Protein AF-A0AAN8G258-F1 (afdb_monomer_lite)

Sequence (132 aa):
MADVKKACVDSLGVAALGKTPKEAQNGKDFYKFFFTKHPELRKHFKGAENFSADDVQKSDRFEKLGTGLLMSVHILANTYDNEMAFWGIWVAFLESKGASLSGDQKGAWDKLGTRFNEEAQAQLAKHGLPHT

Secondary structure (DSSP, 8-state):
---HHHHHHHHHGGG--SSSHHHHHHHHHHHHHHHHH-GGGGGGSTT-TT--HHHHHT-HHHHHHHHHHHHHHHHHHHTGGGHHHHHHHHHHHHHHTT----HHHHHHHHHHHHHHHHHHHHHHHHTT----

Foldseek 3Di:
DPPQLCVLLVVCVVQDQDDDPVNLVSLLVVVQCCCVVPLVVLVVVPPCNPPHSVNSVPDPVSSVVRNVVSVVSNCCSNCVVPLLVVLVVVVVVVVVVVDDADPVRSVVSSVVSVVVLVVVQVVCVVVVHDHD

Structure (mmCIF, N/CA/C/O backbone):
data_AF-A0AAN8G258-F1
#
_entry.id   AF-A0AAN8G258-F1
#
loop_
_atom_site.group_PDB
_atom_site.id
_atom_site.type_symbol
_atom_site.label_atom_id
_atom_site.label_alt_id
_atom_site.label_comp_id
_atom_site.label_asym_id
_atom_site.label_entity_id
_atom_site.label_seq_id
_atom_site.pdbx_PDB_ins_code
_atom_site.Cartn_x
_atom_site.Cartn_y
_atom_site.Cartn_z
_atom_site.occupancy
_atom_site.B_iso_or_equiv
_atom_site.auth_seq_id
_atom_site.auth_comp_id
_atom_site.auth_asym_id
_atom_site.auth_atom_id
_atom_site.pdbx_PDB_model_num
ATOM 1 N N . MET A 1 1 ? 18.153 -6.620 -18.620 1.00 47.09 1 MET A N 1
ATOM 2 C CA . MET A 1 1 ? 17.342 -6.532 -17.387 1.00 47.09 1 MET A CA 1
ATOM 3 C C . MET A 1 1 ? 15.882 -6.519 -17.798 1.00 47.09 1 MET A C 1
ATOM 5 O O . MET A 1 1 ? 15.580 -5.896 -18.809 1.00 47.09 1 MET A O 1
ATOM 9 N N . ALA A 1 2 ? 15.010 -7.250 -17.100 1.00 57.03 2 ALA A N 1
ATOM 10 C CA . ALA A 1 2 ? 13.572 -7.091 -17.303 1.00 57.03 2 ALA A CA 1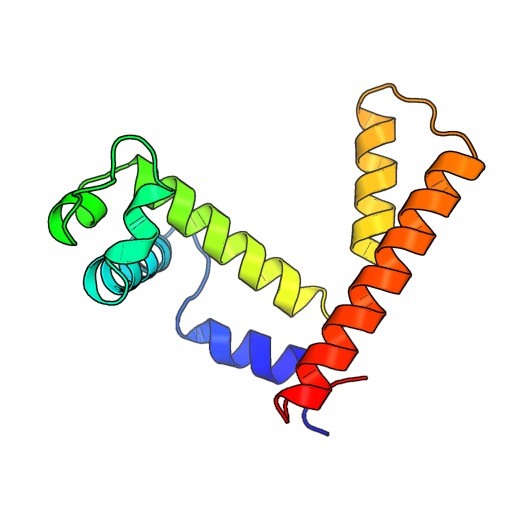
ATOM 11 C C . ALA A 1 2 ? 13.168 -5.678 -16.856 1.00 57.03 2 ALA A C 1
ATOM 13 O O . ALA A 1 2 ? 13.696 -5.189 -15.858 1.00 57.03 2 ALA A O 1
ATOM 14 N N . ASP A 1 3 ? 12.272 -5.034 -17.599 1.00 84.62 3 ASP A N 1
ATOM 15 C CA . ASP A 1 3 ? 11.659 -3.765 -17.204 1.00 84.62 3 ASP A CA 1
ATOM 16 C C . ASP A 1 3 ? 10.890 -3.987 -15.886 1.00 84.62 3 ASP A C 1
ATOM 18 O O . ASP A 1 3 ? 9.869 -4.680 -15.863 1.00 84.62 3 ASP A O 1
ATOM 22 N N . VAL A 1 4 ? 11.445 -3.478 -14.777 1.00 82.56 4 VAL A N 1
ATOM 23 C CA . VAL A 1 4 ? 10.961 -3.720 -13.404 1.00 82.56 4 VAL A CA 1
ATOM 24 C C . VAL A 1 4 ? 9.527 -3.238 -13.248 1.00 82.56 4 VAL A C 1
ATOM 26 O O . VAL A 1 4 ? 8.677 -3.963 -12.732 1.00 82.56 4 VAL A O 1
ATOM 29 N N . LYS A 1 5 ? 9.247 -2.031 -13.749 1.00 84.88 5 LYS A N 1
ATOM 30 C CA . LYS A 1 5 ? 7.913 -1.439 -13.740 1.00 84.88 5 LYS A CA 1
ATOM 31 C C . LYS A 1 5 ? 6.945 -2.327 -14.498 1.00 84.88 5 LYS A C 1
ATOM 33 O O . LYS A 1 5 ? 5.906 -2.686 -13.949 1.00 84.88 5 LYS A O 1
ATOM 38 N N . LYS A 1 6 ? 7.298 -2.730 -15.721 1.00 88.19 6 LYS A N 1
ATOM 39 C CA . LYS A 1 6 ? 6.457 -3.621 -16.523 1.00 88.19 6 LYS A CA 1
ATOM 40 C C . LYS A 1 6 ? 6.178 -4.939 -15.802 1.00 88.19 6 LYS A C 1
ATOM 42 O O . LYS A 1 6 ? 5.022 -5.334 -15.716 1.00 88.19 6 LYS A O 1
ATOM 47 N N . ALA A 1 7 ? 7.198 -5.589 -15.244 1.00 91.31 7 ALA A N 1
ATOM 48 C CA . ALA A 1 7 ? 7.030 -6.849 -14.523 1.00 91.31 7 ALA A CA 1
ATOM 49 C C . ALA A 1 7 ? 6.118 -6.699 -13.290 1.00 91.31 7 ALA A C 1
ATOM 51 O O . ALA A 1 7 ? 5.218 -7.517 -13.086 1.00 91.31 7 ALA A O 1
ATOM 52 N N . CYS A 1 8 ? 6.303 -5.638 -12.498 1.00 90.50 8 CYS A N 1
ATOM 53 C CA . CYS A 1 8 ? 5.467 -5.345 -11.335 1.00 90.50 8 CYS A CA 1
ATOM 54 C C . CYS A 1 8 ? 4.015 -5.048 -11.738 1.00 90.50 8 CYS A C 1
ATOM 56 O O . CYS A 1 8 ? 3.099 -5.675 -11.206 1.00 90.50 8 CYS A O 1
ATOM 58 N N . VAL A 1 9 ? 3.793 -4.149 -12.700 1.00 90.19 9 VAL A N 1
ATOM 59 C CA . VAL A 1 9 ? 2.451 -3.778 -13.181 1.00 90.19 9 VAL A CA 1
ATOM 60 C C . VAL A 1 9 ? 1.730 -4.976 -13.801 1.00 90.19 9 VAL A C 1
ATOM 62 O O . VAL A 1 9 ? 0.574 -5.220 -13.458 1.00 90.19 9 VAL A O 1
ATOM 65 N N . ASP A 1 10 ? 2.410 -5.768 -14.637 1.00 94.12 10 ASP A N 1
ATOM 66 C CA . ASP A 1 10 ? 1.835 -6.977 -15.238 1.00 94.12 10 ASP A CA 1
ATOM 67 C C . ASP A 1 10 ? 1.420 -7.981 -14.140 1.00 94.12 10 ASP A C 1
ATOM 69 O O . ASP A 1 10 ? 0.316 -8.530 -14.176 1.00 94.12 10 ASP A O 1
ATOM 73 N N . SER A 1 11 ? 2.254 -8.171 -13.107 1.00 93.88 11 SER A N 1
ATOM 74 C CA . SER A 1 11 ? 1.937 -9.071 -11.986 1.00 93.88 11 SER A CA 1
ATOM 75 C C . SER A 1 11 ? 0.749 -8.595 -11.143 1.00 93.88 11 SER A C 1
ATOM 77 O O . SER A 1 11 ? -0.040 -9.415 -10.673 1.00 93.88 11 SER A O 1
ATOM 79 N N . LEU A 1 12 ? 0.557 -7.280 -11.003 1.00 94.56 12 LEU A N 1
ATOM 80 C CA . LEU A 1 12 ? -0.578 -6.700 -10.282 1.00 94.56 12 LEU A CA 1
ATOM 81 C C . LEU A 1 12 ? -1.914 -6.887 -11.013 1.00 94.56 12 LEU A C 1
ATOM 83 O O . LEU A 1 12 ? -2.963 -6.670 -10.408 1.00 94.56 12 LEU A O 1
ATOM 87 N N . GLY A 1 13 ? -1.916 -7.362 -12.263 1.00 92.06 13 GLY A N 1
ATOM 88 C CA . GLY A 1 13 ? -3.138 -7.704 -12.994 1.00 92.06 13 GLY A CA 1
ATOM 89 C C . GLY A 1 13 ? -4.010 -8.757 -12.293 1.00 92.06 13 GLY A C 1
ATOM 90 O O . GLY A 1 13 ? -5.231 -8.737 -12.442 1.00 92.06 13 GLY A O 1
ATOM 91 N N . VAL A 1 14 ? -3.421 -9.637 -11.470 1.00 94.44 14 VAL A N 1
ATOM 92 C CA . VAL A 1 14 ? -4.182 -10.622 -10.668 1.00 94.44 14 VAL A CA 1
ATOM 93 C C . VAL A 1 14 ? -4.877 -9.998 -9.455 1.00 94.44 14 VAL A C 1
ATOM 95 O O . VAL A 1 14 ? -5.819 -10.575 -8.920 1.00 94.44 14 VAL A O 1
ATOM 98 N N . ALA A 1 15 ? -4.427 -8.814 -9.038 1.00 94.06 15 ALA A N 1
ATOM 99 C CA . ALA A 1 15 ? -4.944 -8.037 -7.921 1.00 94.06 15 ALA A CA 1
ATOM 100 C C . ALA A 1 15 ? -5.270 -6.615 -8.405 1.00 94.06 15 ALA A C 1
ATOM 102 O O . ALA A 1 15 ? -4.700 -5.621 -7.946 1.00 94.06 15 ALA A O 1
ATOM 103 N N . ALA A 1 16 ? -6.171 -6.529 -9.386 1.00 89.75 16 ALA A N 1
ATOM 104 C CA . ALA A 1 16 ? -6.593 -5.262 -9.966 1.00 89.75 16 ALA A CA 1
ATOM 105 C C . ALA A 1 16 ? -7.213 -4.335 -8.906 1.00 89.75 16 ALA A C 1
ATOM 107 O O . ALA A 1 16 ? -8.010 -4.766 -8.065 1.00 89.75 16 ALA A O 1
ATOM 108 N N . LEU A 1 17 ? -6.847 -3.053 -8.972 1.00 86.19 17 LEU A N 1
ATOM 109 C CA . LEU A 1 17 ? -7.479 -1.991 -8.201 1.00 86.19 17 LEU A CA 1
ATOM 110 C C . LEU A 1 17 ? -8.743 -1.526 -8.928 1.00 86.19 17 LEU A C 1
ATOM 112 O O . LEU A 1 17 ? -8.704 -1.229 -10.119 1.00 86.19 17 LEU A O 1
ATOM 116 N N . GLY A 1 18 ? -9.845 -1.388 -8.200 1.00 82.56 18 GLY A N 1
ATOM 117 C CA . GLY A 1 18 ? -11.072 -0.849 -8.764 1.00 82.56 18 GLY A CA 1
ATOM 118 C C . GLY A 1 18 ? -12.216 -0.817 -7.761 1.00 82.56 18 GLY A C 1
ATOM 119 O O . GLY A 1 18 ? -12.013 -0.990 -6.560 1.00 82.56 18 GLY A O 1
ATOM 120 N N . LYS A 1 19 ? -13.415 -0.510 -8.257 1.00 80.69 19 LYS A N 1
ATOM 121 C CA . LYS A 1 19 ? -14.613 -0.263 -7.435 1.00 80.69 19 LYS A CA 1
ATOM 122 C C . LYS A 1 19 ? -15.659 -1.367 -7.554 1.00 80.69 19 LYS A C 1
ATOM 124 O O . LYS A 1 19 ? -16.699 -1.285 -6.905 1.00 80.69 19 LYS A O 1
ATOM 129 N N . THR A 1 20 ? -15.427 -2.377 -8.391 1.00 88.50 20 THR A N 1
ATOM 130 C CA . THR A 1 20 ? -16.337 -3.521 -8.463 1.00 88.50 20 THR A CA 1
ATOM 131 C C . THR A 1 20 ? -16.200 -4.386 -7.204 1.00 88.50 20 THR A C 1
ATOM 133 O O . THR A 1 20 ? -15.130 -4.407 -6.589 1.00 88.50 20 THR A O 1
ATOM 136 N N . PRO A 1 21 ? -17.234 -5.163 -6.828 1.00 87.44 21 PRO A 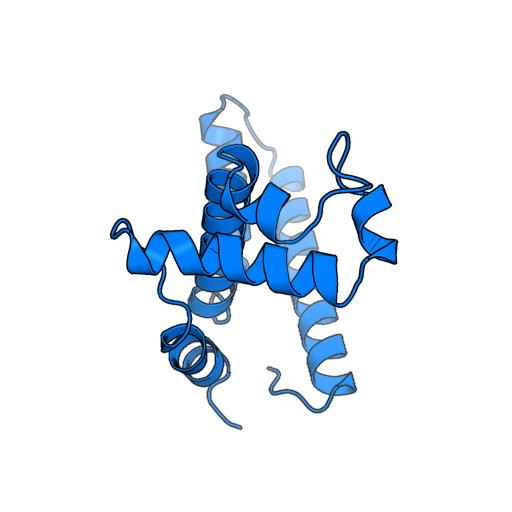N 1
ATOM 137 C CA . PRO A 1 21 ? -17.143 -6.074 -5.685 1.00 87.44 21 PRO A CA 1
ATOM 138 C C . PRO A 1 21 ? -15.955 -7.043 -5.771 1.00 87.44 21 PRO A C 1
ATOM 140 O O . PRO A 1 21 ? -15.322 -7.337 -4.762 1.00 87.44 21 PRO A O 1
ATOM 143 N N . LYS A 1 22 ? -15.615 -7.499 -6.985 1.00 89.44 22 LYS A N 1
ATOM 144 C CA . LYS A 1 22 ? -14.466 -8.378 -7.236 1.00 89.44 22 LYS A CA 1
ATOM 145 C C . LYS A 1 22 ? -13.137 -7.684 -6.925 1.00 89.44 22 LYS A C 1
ATOM 147 O O . LYS A 1 22 ? -12.275 -8.279 -6.295 1.00 89.44 22 LYS A O 1
ATOM 152 N N . GLU A 1 23 ? -12.968 -6.439 -7.357 1.00 87.06 23 GLU A N 1
ATOM 153 C CA . GLU A 1 23 ? -11.724 -5.687 -7.147 1.00 87.06 23 GLU A CA 1
ATOM 154 C C . GLU A 1 23 ? -11.558 -5.260 -5.685 1.00 87.06 23 GLU A C 1
ATOM 156 O O . GLU A 1 23 ? -10.470 -5.387 -5.127 1.00 87.06 23 GLU A O 1
ATOM 161 N N . ALA A 1 24 ? -12.643 -4.837 -5.028 1.00 83.06 24 ALA A N 1
ATOM 162 C CA . ALA A 1 24 ? -12.634 -4.509 -3.601 1.00 83.06 24 ALA A CA 1
ATOM 163 C C . ALA A 1 24 ? -12.270 -5.726 -2.725 1.00 83.06 24 ALA A C 1
ATOM 165 O O . ALA A 1 24 ? -11.631 -5.586 -1.678 1.00 83.06 24 ALA A O 1
ATOM 166 N N . GLN A 1 25 ? -12.627 -6.936 -3.169 1.00 94.38 25 GLN A N 1
ATOM 167 C CA . GLN A 1 25 ? -12.320 -8.175 -2.461 1.00 94.38 25 GLN A CA 1
ATOM 168 C C . GLN A 1 25 ? -10.814 -8.489 -2.425 1.00 94.38 25 GLN A C 1
ATOM 170 O O . GLN A 1 25 ? -10.354 -9.043 -1.427 1.00 94.38 25 GLN A O 1
ATOM 175 N N . ASN A 1 26 ? -10.025 -8.059 -3.421 1.00 95.50 26 ASN A N 1
ATOM 176 C CA . ASN A 1 26 ? -8.572 -8.295 -3.461 1.00 95.50 26 ASN A CA 1
ATOM 177 C C . ASN A 1 26 ? -7.864 -7.780 -2.195 1.00 95.50 26 ASN A C 1
ATOM 179 O O . ASN A 1 26 ? -6.997 -8.451 -1.633 1.00 95.50 26 ASN A O 1
ATOM 183 N N . GLY A 1 27 ? -8.275 -6.608 -1.697 1.00 93.50 27 GLY A N 1
ATOM 184 C CA . GLY A 1 27 ? -7.719 -6.025 -0.474 1.00 93.50 27 GLY A CA 1
ATOM 185 C C . GLY A 1 27 ? -8.059 -6.824 0.785 1.00 93.50 27 GLY A C 1
ATOM 186 O O . GLY A 1 27 ? -7.207 -7.002 1.657 1.00 93.50 27 GLY A O 1
ATOM 187 N N . LYS A 1 28 ? -9.287 -7.349 0.875 1.00 95.81 28 LYS A N 1
ATOM 188 C CA . LYS A 1 28 ? -9.692 -8.230 1.981 1.00 95.81 28 LYS A CA 1
ATOM 189 C C . LYS A 1 28 ? -8.969 -9.567 1.915 1.00 95.81 28 LYS A C 1
ATOM 191 O O . LYS A 1 28 ? -8.520 -10.059 2.947 1.00 95.81 28 LYS A O 1
ATOM 196 N N . ASP A 1 29 ? -8.827 -10.139 0.725 1.00 97.62 29 ASP A N 1
ATOM 197 C CA . ASP A 1 29 ? -8.144 -11.417 0.530 1.00 97.62 29 ASP A CA 1
ATOM 198 C C . ASP A 1 29 ? -6.669 -11.342 0.918 1.00 97.62 29 ASP A C 1
ATOM 200 O O . ASP A 1 29 ? -6.178 -12.265 1.573 1.00 97.62 29 ASP A O 1
ATOM 204 N N . PHE A 1 30 ? -5.998 -10.216 0.649 1.00 97.69 30 PHE A N 1
ATOM 205 C CA . PHE A 1 30 ? -4.662 -9.969 1.187 1.00 97.69 30 PHE A CA 1
ATOM 206 C C . PHE A 1 30 ? -4.642 -10.067 2.719 1.00 97.69 30 PHE A C 1
ATOM 208 O O . PHE A 1 30 ? -3.852 -10.828 3.273 1.00 97.69 30 PHE A O 1
ATOM 215 N N . TYR A 1 31 ? -5.524 -9.349 3.424 1.00 97.94 31 TYR A N 1
ATOM 216 C CA . TYR A 1 31 ? -5.532 -9.374 4.891 1.00 97.94 31 TYR A CA 1
ATOM 217 C C . TYR A 1 31 ? -5.975 -10.721 5.468 1.00 97.94 31 TYR A C 1
ATOM 219 O O . TYR A 1 31 ? -5.443 -11.138 6.494 1.00 97.94 31 TYR A O 1
ATOM 227 N N . LYS A 1 32 ? -6.882 -11.443 4.801 1.00 98.44 32 LYS A N 1
ATOM 228 C CA . LYS A 1 32 ? -7.256 -12.820 5.161 1.00 98.44 32 LYS A CA 1
ATOM 229 C C . LYS A 1 32 ? -6.052 -13.746 5.074 1.00 98.44 32 LYS A C 1
ATOM 231 O O . LYS A 1 32 ? -5.772 -14.472 6.027 1.00 98.44 32 LYS A O 1
ATOM 236 N N . PHE A 1 33 ? -5.321 -13.696 3.960 1.00 98.25 33 PHE A N 1
ATOM 237 C CA . PHE A 1 33 ? -4.081 -14.446 3.786 1.00 98.25 33 PHE A CA 1
ATOM 238 C C . PHE A 1 33 ? -3.057 -14.053 4.855 1.00 98.25 33 PHE A C 1
ATOM 240 O O . PHE A 1 33 ? -2.546 -14.919 5.561 1.00 98.25 33 PHE A O 1
ATOM 247 N N . PHE A 1 34 ? -2.824 -12.754 5.037 1.00 97.88 34 PHE A N 1
ATOM 248 C CA . PHE A 1 34 ? -1.841 -12.220 5.970 1.00 97.88 34 PHE A CA 1
ATOM 249 C C . PHE A 1 34 ? -2.130 -12.626 7.418 1.00 97.88 34 PHE A C 1
ATOM 251 O O . PHE A 1 34 ? -1.250 -13.145 8.092 1.00 97.88 34 PHE A O 1
ATOM 258 N N . PHE A 1 35 ? -3.370 -12.486 7.890 1.00 97.94 35 PHE A N 1
ATOM 259 C CA . PHE A 1 35 ? -3.737 -12.832 9.268 1.00 97.94 35 PHE A CA 1
ATOM 260 C C . PHE A 1 35 ? -3.751 -14.345 9.508 1.00 97.94 35 PHE A C 1
ATOM 262 O O . PHE A 1 35 ? -3.512 -14.785 10.630 1.00 97.94 35 PHE A O 1
ATOM 269 N N . THR A 1 36 ? -3.995 -15.138 8.460 1.00 97.88 36 THR A N 1
ATOM 270 C CA . THR A 1 36 ? -3.952 -16.606 8.531 1.00 97.88 36 THR A CA 1
ATOM 271 C C . THR A 1 36 ? -2.520 -17.135 8.532 1.00 97.88 36 THR A C 1
ATOM 273 O O . THR A 1 36 ? -2.215 -18.083 9.252 1.00 97.88 36 THR A O 1
ATOM 276 N N . LYS A 1 37 ? -1.642 -16.565 7.700 1.00 98.12 37 LYS A N 1
ATOM 277 C CA . LYS A 1 37 ? -0.272 -17.059 7.494 1.00 98.12 37 LYS A CA 1
ATOM 278 C C . LYS A 1 37 ? 0.757 -16.411 8.414 1.00 98.12 37 LYS A C 1
ATOM 280 O O . LYS A 1 37 ? 1.759 -17.051 8.709 1.00 98.12 37 LYS A O 1
ATOM 285 N N . HIS A 1 38 ? 0.483 -15.196 8.883 1.00 96.44 38 HIS A N 1
ATOM 286 C CA . HIS A 1 38 ? 1.357 -14.404 9.751 1.00 96.44 38 HIS A CA 1
ATOM 287 C C . HIS A 1 38 ? 0.603 -13.884 10.992 1.00 96.44 38 HIS A C 1
ATOM 289 O O . HIS A 1 38 ? 0.510 -12.669 11.223 1.00 96.44 38 HIS A O 1
ATOM 295 N N . PRO A 1 39 ? 0.003 -14.780 11.803 1.00 97.25 39 PRO A N 1
ATOM 296 C CA . PRO A 1 39 ? -0.809 -14.390 12.953 1.00 97.25 39 PRO A CA 1
ATOM 297 C C . PRO A 1 39 ? -0.041 -13.573 14.004 1.00 97.25 39 PRO A C 1
ATOM 299 O O . PRO A 1 39 ? -0.663 -12.811 14.745 1.00 97.25 39 PRO A O 1
ATOM 302 N N . GLU A 1 40 ? 1.285 -13.703 14.070 1.00 96.06 40 GLU A N 1
ATOM 303 C CA . GLU A 1 40 ? 2.189 -12.971 14.963 1.00 96.06 40 GLU A CA 1
ATOM 304 C C . GLU A 1 40 ? 2.241 -11.463 14.680 1.00 96.06 40 GLU A C 1
ATOM 306 O O . GLU A 1 40 ? 2.541 -10.669 15.578 1.00 96.06 40 GLU A O 1
ATOM 311 N N . LEU A 1 41 ? 1.923 -11.050 13.450 1.00 94.81 41 LEU A N 1
ATOM 312 C CA . LEU A 1 41 ? 1.942 -9.647 13.034 1.00 94.81 41 LEU A CA 1
ATOM 313 C C . LEU A 1 41 ? 0.629 -8.919 13.350 1.00 94.81 41 LEU A C 1
ATOM 315 O O . LEU A 1 41 ? 0.593 -7.685 13.347 1.00 94.81 41 LEU A O 1
ATOM 319 N N . ARG A 1 42 ? -0.430 -9.648 13.738 1.00 96.94 42 ARG A N 1
ATOM 320 C CA . ARG A 1 42 ? -1.725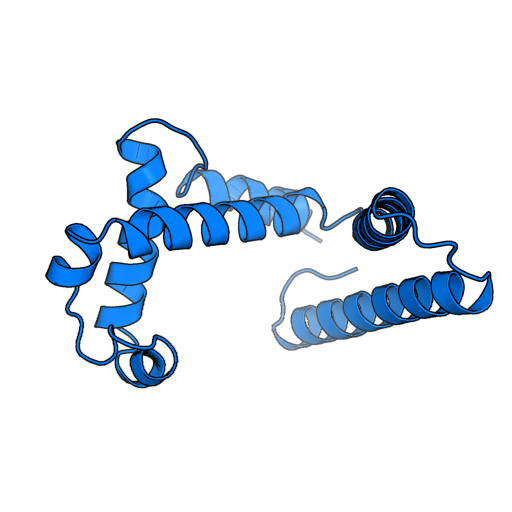 -9.065 14.135 1.00 96.94 42 ARG A CA 1
ATOM 321 C C . ARG A 1 42 ? -1.615 -8.113 15.330 1.00 96.94 42 ARG A C 1
ATOM 323 O O . ARG A 1 42 ? -2.415 -7.191 15.438 1.00 96.94 42 ARG A O 1
ATOM 330 N N . LYS A 1 43 ? -0.574 -8.237 16.166 1.00 95.62 43 LYS A N 1
ATOM 331 C CA . LYS A 1 43 ? -0.283 -7.333 17.303 1.00 95.62 43 LYS A CA 1
ATOM 332 C C . LYS A 1 43 ? -0.153 -5.846 16.926 1.00 95.62 43 LYS A C 1
ATOM 334 O O . LYS A 1 43 ? -0.303 -4.973 17.785 1.00 95.62 43 LYS A O 1
ATOM 339 N N . HIS A 1 44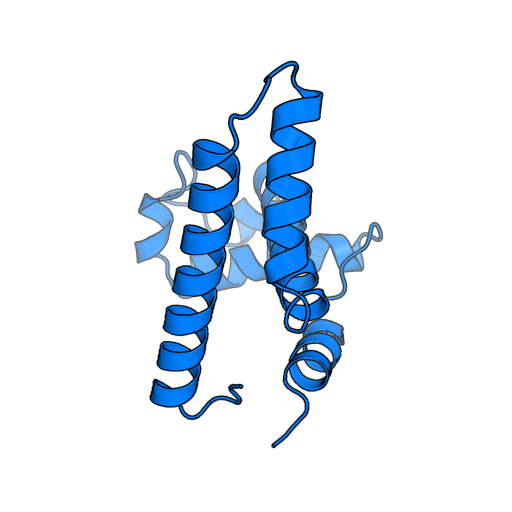 ? 0.136 -5.555 15.656 1.00 94.56 44 HIS A N 1
ATOM 340 C CA . HIS A 1 44 ? 0.232 -4.193 15.124 1.00 94.56 44 HIS A CA 1
ATOM 341 C C . HIS A 1 44 ? -1.131 -3.614 14.703 1.00 94.56 44 HIS A C 1
ATOM 343 O O . HIS A 1 44 ? -1.250 -2.410 14.486 1.00 94.56 44 HIS A O 1
ATOM 349 N N . PHE A 1 45 ? -2.180 -4.438 14.645 1.00 95.94 45 PHE A N 1
ATOM 350 C CA . PHE A 1 45 ? -3.524 -4.050 14.228 1.00 95.94 45 PHE A CA 1
ATOM 351 C C . PHE A 1 45 ? -4.429 -3.910 15.448 1.00 95.94 45 PHE A C 1
ATOM 353 O O . PHE A 1 45 ? -5.158 -4.829 15.805 1.00 95.94 45 PHE A O 1
ATOM 360 N N . LYS A 1 46 ? -4.397 -2.730 16.077 1.00 96.00 46 LYS A N 1
ATOM 361 C CA . LYS A 1 46 ? -5.161 -2.458 17.304 1.00 96.00 46 LYS A CA 1
ATOM 362 C C . LYS A 1 46 ? -6.647 -2.768 17.157 1.00 96.00 46 LYS A C 1
ATOM 364 O O . LYS A 1 46 ? -7.268 -2.288 16.208 1.00 96.00 46 LYS A O 1
ATOM 369 N N . GLY A 1 47 ? -7.190 -3.564 18.074 1.00 96.56 47 GLY A N 1
ATOM 370 C CA . GLY A 1 47 ? -8.573 -4.048 18.065 1.00 96.56 47 GLY A CA 1
ATOM 371 C C . GLY A 1 47 ? -8.842 -5.205 17.095 1.00 96.56 47 GLY A C 1
ATOM 372 O O . GLY A 1 47 ? -9.991 -5.604 16.945 1.00 96.56 47 GLY A O 1
ATOM 373 N N . ALA A 1 48 ? -7.816 -5.718 16.415 1.00 97.44 48 ALA A N 1
ATOM 374 C CA . ALA A 1 48 ? -7.904 -6.842 15.485 1.00 97.44 48 ALA A CA 1
ATOM 375 C C . ALA A 1 48 ? -6.822 -7.908 15.747 1.00 97.44 48 ALA A C 1
ATOM 377 O O . ALA A 1 48 ? -6.568 -8.764 14.902 1.00 97.44 48 ALA A O 1
ATOM 378 N N . GLU A 1 49 ? -6.193 -7.885 16.925 1.00 97.81 49 GLU A N 1
ATOM 379 C CA . GLU A 1 49 ? -5.071 -8.757 17.287 1.00 97.81 49 GLU A CA 1
ATOM 380 C C . GLU A 1 49 ? -5.424 -10.252 17.214 1.00 97.81 49 GLU A C 1
ATOM 382 O O . GLU A 1 49 ? -4.564 -11.079 16.917 1.00 97.81 49 GLU A O 1
ATOM 387 N N . ASN A 1 50 ? -6.697 -10.587 17.433 1.00 97.56 50 ASN A N 1
ATOM 388 C CA . ASN A 1 50 ? -7.208 -11.959 17.434 1.00 97.56 50 ASN A CA 1
ATOM 389 C C . ASN A 1 50 ? -8.118 -12.274 16.238 1.00 97.56 50 ASN A C 1
ATOM 391 O O . ASN A 1 50 ? -8.741 -13.332 16.226 1.00 97.56 50 ASN A O 1
ATOM 395 N N . PHE A 1 51 ? -8.207 -11.389 15.239 1.00 98.06 51 PHE A N 1
ATOM 396 C CA . PHE A 1 51 ? -9.094 -11.600 14.091 1.00 98.06 51 PHE A CA 1
ATOM 397 C C . PHE A 1 51 ? -8.709 -12.854 13.302 1.00 98.06 51 PHE A C 1
ATOM 399 O O . PHE A 1 51 ? -7.531 -13.092 13.008 1.00 98.06 51 PHE A O 1
ATOM 406 N N . SER A 1 52 ? -9.729 -13.623 12.937 1.00 97.50 52 SER A N 1
ATOM 407 C CA . SER A 1 52 ? -9.690 -14.682 11.934 1.00 97.50 52 SER A CA 1
ATOM 408 C C . SER A 1 52 ? -9.889 -14.118 10.520 1.00 97.50 52 SER A C 1
ATOM 410 O O . SER A 1 52 ? -10.196 -12.939 10.332 1.00 97.50 52 SER A O 1
ATOM 412 N N . ALA A 1 53 ? -9.754 -14.969 9.499 1.00 97.81 53 ALA A N 1
ATOM 413 C CA . ALA A 1 53 ? -10.083 -14.592 8.124 1.00 97.81 53 ALA A CA 1
ATOM 414 C C . ALA A 1 53 ? -11.567 -14.194 7.959 1.00 97.81 53 ALA A C 1
ATOM 416 O O . ALA A 1 53 ? -11.875 -13.275 7.199 1.00 97.81 53 ALA A O 1
ATOM 417 N N . ASP A 1 54 ? -12.478 -14.833 8.695 1.00 98.19 54 ASP A N 1
ATOM 418 C CA . ASP A 1 54 ? -13.909 -14.512 8.640 1.00 98.19 54 ASP A CA 1
ATOM 419 C C . ASP A 1 54 ? -14.213 -13.150 9.272 1.00 98.19 54 ASP A C 1
ATOM 421 O O . ASP A 1 54 ? -15.051 -12.403 8.757 1.00 98.19 54 ASP A O 1
ATOM 425 N N . ASP A 1 55 ? -13.494 -12.790 10.340 1.00 98.19 55 ASP A N 1
ATOM 426 C CA . ASP A 1 55 ? -13.597 -11.462 10.956 1.00 98.19 55 ASP A CA 1
ATOM 427 C C . ASP A 1 55 ? -13.115 -10.376 9.987 1.00 98.19 55 ASP A C 1
ATOM 429 O O . ASP A 1 55 ? -13.756 -9.335 9.839 1.00 98.19 55 ASP A O 1
ATOM 433 N N . VAL A 1 56 ? -12.021 -10.637 9.259 1.00 97.75 56 VAL A N 1
ATOM 434 C CA . VAL A 1 56 ? -11.523 -9.740 8.204 1.00 97.75 56 VAL A CA 1
ATOM 435 C C . VAL A 1 56 ? -12.547 -9.598 7.072 1.00 97.75 56 VAL A C 1
ATOM 437 O O . VAL A 1 56 ? -12.817 -8.479 6.633 1.00 97.75 56 VAL A O 1
ATOM 440 N N . GLN A 1 57 ? -13.161 -10.698 6.618 1.00 97.44 57 GLN A N 1
ATOM 441 C CA . GLN A 1 57 ? -14.138 -10.689 5.520 1.00 97.44 57 GLN A CA 1
ATOM 442 C C . GLN A 1 57 ? -15.337 -9.771 5.808 1.00 97.44 57 GLN A C 1
ATOM 444 O O . GLN A 1 57 ? -15.804 -9.052 4.918 1.00 97.44 57 GLN A O 1
ATOM 449 N N . LYS A 1 58 ? -15.821 -9.788 7.053 1.00 97.12 58 LYS A N 1
ATOM 450 C CA . LYS A 1 58 ? -16.995 -9.027 7.507 1.00 97.12 58 LYS A CA 1
ATOM 451 C C . LYS A 1 58 ? -16.661 -7.599 7.953 1.00 97.12 58 LYS A C 1
ATOM 453 O O . LYS A 1 58 ? -17.552 -6.877 8.381 1.00 97.12 58 LYS A O 1
ATOM 458 N N . SER A 1 59 ? -15.394 -7.188 7.882 1.00 96.25 59 SER A N 1
ATOM 459 C CA . SER A 1 59 ? -14.946 -5.910 8.426 1.00 96.25 59 SER A CA 1
ATOM 460 C C . SER A 1 59 ? -14.840 -4.810 7.368 1.00 96.25 59 SER A C 1
ATOM 462 O O . SER A 1 59 ? -13.959 -4.837 6.503 1.00 96.25 59 SER A O 1
ATOM 464 N N . ASP A 1 60 ? -15.646 -3.759 7.527 1.00 95.00 60 ASP A N 1
ATOM 465 C CA . ASP A 1 60 ? -15.547 -2.523 6.733 1.00 95.00 60 ASP A CA 1
ATOM 466 C C . ASP A 1 60 ? -14.179 -1.841 6.884 1.00 95.00 60 ASP A C 1
ATOM 468 O O . ASP A 1 60 ? -13.680 -1.186 5.965 1.00 95.00 60 ASP A O 1
ATOM 472 N N . ARG A 1 61 ? -13.532 -2.004 8.048 1.00 95.81 61 ARG A N 1
ATOM 473 C CA . ARG A 1 61 ? -12.176 -1.496 8.285 1.00 95.81 61 ARG A CA 1
ATOM 474 C C . ARG A 1 61 ? -11.189 -2.134 7.311 1.00 95.81 61 ARG A C 1
ATOM 476 O O . ARG A 1 61 ? -10.386 -1.415 6.723 1.00 95.81 61 ARG A O 1
ATOM 483 N N . PHE A 1 62 ? -11.232 -3.456 7.151 1.00 95.81 62 PHE A N 1
ATOM 484 C CA . PHE A 1 62 ? -10.299 -4.174 6.281 1.00 95.81 62 PHE A CA 1
ATOM 485 C C . PHE A 1 62 ? -10.646 -4.053 4.797 1.00 95.81 62 PHE A C 1
ATOM 487 O O . PHE A 1 62 ? -9.749 -4.161 3.967 1.00 95.81 62 PHE A O 1
ATOM 494 N N . GLU A 1 63 ? -11.890 -3.713 4.454 1.00 92.38 63 GLU A N 1
ATOM 495 C CA . GLU A 1 63 ? -12.230 -3.253 3.102 1.00 92.38 63 GLU A CA 1
ATOM 496 C C . GLU A 1 63 ? -11.478 -1.968 2.735 1.00 92.38 63 GLU A C 1
ATOM 498 O O . GLU A 1 63 ? -10.788 -1.897 1.714 1.00 92.38 63 GLU A O 1
ATOM 503 N N . LYS A 1 64 ? -11.557 -0.961 3.614 1.00 93.19 64 LYS A N 1
ATOM 504 C CA . LYS A 1 64 ? -10.909 0.341 3.412 1.00 93.19 64 LYS A CA 1
ATOM 505 C C . LYS A 1 64 ? -9.387 0.230 3.469 1.00 93.19 64 LYS A C 1
ATOM 507 O O . LYS A 1 64 ? -8.708 0.751 2.587 1.00 93.19 64 LYS A O 1
ATOM 512 N N . LEU A 1 65 ? -8.849 -0.470 4.473 1.00 93.94 65 LEU A N 1
ATOM 513 C CA . LEU A 1 65 ? -7.406 -0.698 4.602 1.00 93.94 65 LEU A CA 1
ATOM 514 C C . LEU A 1 65 ? -6.855 -1.512 3.429 1.00 93.94 65 LEU A C 1
ATOM 516 O O . LEU A 1 65 ? -5.813 -1.156 2.891 1.00 93.94 65 LEU A O 1
ATOM 520 N N . GLY A 1 66 ? -7.556 -2.570 3.010 1.00 93.94 66 GLY A N 1
ATOM 521 C CA . GLY A 1 66 ? -7.157 -3.407 1.879 1.00 93.94 66 GLY A CA 1
ATOM 522 C C . GLY A 1 66 ? -7.099 -2.623 0.573 1.00 93.94 66 GLY A C 1
ATOM 523 O O . GLY A 1 66 ? -6.107 -2.701 -0.146 1.00 93.94 66 GLY A O 1
ATOM 524 N N . THR A 1 67 ? -8.124 -1.810 0.305 1.00 91.31 67 THR A N 1
ATOM 525 C CA . THR A 1 67 ? -8.155 -0.926 -0.871 1.00 91.31 67 THR A CA 1
ATOM 526 C C . THR A 1 67 ? -7.018 0.096 -0.833 1.00 91.31 67 THR A C 1
ATOM 528 O O . THR A 1 67 ? -6.338 0.297 -1.838 1.00 91.31 67 THR A O 1
ATOM 531 N N . GLY A 1 68 ? -6.775 0.714 0.329 1.00 91.25 68 GLY A N 1
ATOM 532 C CA . GLY A 1 68 ? -5.680 1.668 0.515 1.00 91.25 68 GLY A CA 1
ATOM 533 C C . GLY A 1 68 ? -4.306 1.042 0.278 1.00 91.25 68 GLY A C 1
ATOM 534 O O . GLY A 1 68 ? -3.495 1.614 -0.443 1.00 91.25 68 GLY A O 1
ATOM 535 N N . LEU A 1 69 ? -4.074 -0.160 0.814 1.00 93.94 69 LEU A N 1
ATOM 536 C CA . LEU A 1 69 ? -2.832 -0.899 0.601 1.00 93.94 69 LEU A CA 1
ATOM 537 C C . LEU A 1 69 ? -2.624 -1.245 -0.877 1.00 93.94 69 LEU A C 1
ATOM 539 O O . LEU A 1 69 ? -1.550 -0.970 -1.409 1.00 93.94 69 LEU A O 1
ATOM 543 N N . LEU A 1 70 ? -3.636 -1.813 -1.549 1.00 93.38 70 LEU A N 1
ATOM 544 C CA . LEU A 1 70 ? -3.538 -2.122 -2.980 1.00 93.38 70 LEU A CA 1
ATOM 545 C C . LEU A 1 70 ? -3.209 -0.864 -3.783 1.00 93.38 70 LEU A C 1
ATOM 547 O O . LEU A 1 70 ? -2.305 -0.888 -4.611 1.00 93.38 70 LEU A O 1
ATOM 551 N N . MET A 1 71 ? -3.905 0.242 -3.513 1.00 88.94 71 MET A N 1
ATOM 552 C CA . MET A 1 71 ? -3.643 1.516 -4.175 1.00 88.94 71 MET A CA 1
ATOM 553 C C . MET A 1 71 ? -2.193 1.968 -3.976 1.00 88.94 71 MET A C 1
ATOM 555 O O . MET A 1 71 ? -1.548 2.341 -4.951 1.00 88.94 71 MET A O 1
ATOM 559 N N . SER A 1 72 ? -1.652 1.890 -2.756 1.00 88.94 72 SER A N 1
ATOM 560 C CA . SER A 1 72 ? -0.247 2.220 -2.493 1.00 88.94 72 SER A CA 1
ATOM 561 C C . SER A 1 72 ? 0.721 1.344 -3.291 1.00 88.94 72 SER A C 1
ATOM 563 O O . SER A 1 72 ? 1.657 1.872 -3.881 1.00 88.94 72 SER A O 1
ATOM 565 N N . VAL A 1 73 ? 0.487 0.031 -3.367 1.00 91.62 73 VAL A N 1
ATOM 566 C CA . VAL A 1 73 ? 1.341 -0.890 -4.141 1.00 91.62 73 VAL A CA 1
ATOM 567 C C . VAL A 1 73 ? 1.258 -0.599 -5.644 1.00 91.62 73 VAL A C 1
ATOM 569 O O . VAL A 1 73 ? 2.285 -0.571 -6.319 1.00 91.62 73 VAL A O 1
ATOM 572 N N . HIS A 1 74 ? 0.058 -0.322 -6.165 1.00 89.38 74 HIS A N 1
ATOM 573 C CA . HIS A 1 74 ? -0.137 0.088 -7.559 1.00 89.38 74 HIS A CA 1
ATOM 574 C C . HIS A 1 74 ? 0.570 1.411 -7.864 1.00 89.38 74 HIS A C 1
ATOM 576 O O . HIS A 1 74 ? 1.209 1.514 -8.907 1.00 89.38 74 HIS A O 1
ATOM 582 N N . ILE A 1 75 ? 0.509 2.401 -6.967 1.00 84.81 75 ILE A N 1
ATOM 583 C CA . ILE A 1 75 ? 1.243 3.666 -7.120 1.00 84.81 75 ILE A CA 1
ATOM 584 C C . ILE A 1 75 ? 2.745 3.389 -7.179 1.00 84.81 75 ILE A C 1
ATOM 586 O O . ILE A 1 75 ? 3.362 3.762 -8.168 1.00 84.81 75 ILE A O 1
ATOM 590 N N . LEU A 1 76 ? 3.304 2.666 -6.200 1.00 83.88 76 LEU A N 1
ATOM 591 C CA . LEU A 1 76 ? 4.736 2.342 -6.161 1.00 83.88 76 LEU A CA 1
ATOM 592 C C . LEU A 1 76 ? 5.211 1.647 -7.443 1.00 83.88 76 LEU A C 1
ATOM 594 O O . LEU A 1 76 ? 6.239 2.020 -7.999 1.00 83.88 76 LEU A O 1
ATOM 598 N N . ALA A 1 77 ? 4.446 0.674 -7.950 1.00 87.25 77 ALA A N 1
ATOM 599 C CA . ALA A 1 77 ? 4.777 -0.006 -9.200 1.00 87.25 77 ALA A CA 1
ATOM 600 C C . ALA A 1 77 ? 4.729 0.943 -10.410 1.00 87.25 77 ALA A C 1
ATOM 602 O O . ALA A 1 77 ? 5.625 0.921 -11.250 1.00 87.25 77 ALA A O 1
ATOM 603 N N . ASN A 1 78 ? 3.703 1.795 -10.499 1.00 82.56 78 ASN A N 1
ATOM 604 C CA . ASN A 1 78 ? 3.527 2.714 -11.626 1.00 82.56 78 ASN A CA 1
ATOM 605 C C . ASN A 1 78 ? 4.495 3.905 -11.599 1.00 82.56 78 ASN A C 1
ATOM 607 O O . ASN A 1 78 ? 4.772 4.471 -12.658 1.00 82.56 78 ASN A O 1
ATOM 611 N N . THR A 1 79 ? 5.011 4.271 -10.424 1.00 76.69 79 THR A N 1
ATOM 612 C CA . THR A 1 79 ? 5.971 5.367 -10.235 1.00 76.69 79 THR A CA 1
ATOM 613 C C . THR A 1 79 ? 7.408 4.887 -10.048 1.00 76.69 79 THR A C 1
ATOM 615 O O . THR A 1 79 ? 8.254 5.706 -9.710 1.00 76.69 79 THR A O 1
ATOM 618 N N . TYR A 1 80 ? 7.702 3.597 -10.250 1.00 76.12 80 TYR A N 1
ATOM 619 C CA . TYR A 1 80 ? 9.044 3.032 -10.051 1.00 76.12 80 TYR A CA 1
ATOM 620 C C . TYR A 1 80 ? 10.131 3.800 -10.821 1.00 76.12 80 TYR A C 1
ATOM 622 O O . TYR A 1 80 ? 11.176 4.135 -10.278 1.00 76.12 80 TYR A O 1
ATOM 630 N N . ASP A 1 81 ? 9.857 4.141 -12.078 1.00 74.62 81 ASP A N 1
ATOM 631 C CA . ASP A 1 81 ? 10.748 4.901 -12.961 1.00 74.62 81 ASP A CA 1
ATOM 632 C C . ASP A 1 81 ? 10.703 6.422 -12.717 1.00 74.62 81 ASP A C 1
ATOM 634 O O . ASP A 1 81 ? 11.345 7.188 -13.434 1.00 74.62 81 ASP A O 1
ATOM 638 N N . ASN A 1 82 ? 9.933 6.876 -11.725 1.00 71.50 82 ASN A N 1
ATOM 639 C CA . ASN A 1 82 ? 9.700 8.288 -11.443 1.00 71.50 82 ASN A CA 1
ATOM 640 C C . ASN A 1 82 ? 9.539 8.571 -9.939 1.00 71.50 82 ASN A C 1
ATOM 642 O O . ASN A 1 82 ? 8.662 9.325 -9.513 1.00 71.50 82 ASN A O 1
ATOM 646 N N . GLU A 1 83 ? 10.384 7.957 -9.112 1.00 61.88 83 GLU A N 1
ATOM 647 C CA . GLU A 1 83 ? 10.301 8.101 -7.656 1.00 61.88 83 GLU A CA 1
ATOM 648 C C . GLU A 1 83 ? 10.585 9.546 -7.198 1.00 61.88 83 GLU A C 1
ATOM 650 O O . GLU A 1 83 ? 9.977 10.037 -6.246 1.00 61.88 83 GLU A O 1
ATOM 655 N N . MET A 1 84 ? 11.411 10.293 -7.948 1.00 63.97 84 MET A N 1
ATOM 656 C CA . MET A 1 84 ? 11.630 11.728 -7.710 1.00 63.97 84 MET A CA 1
ATOM 657 C C . MET A 1 84 ? 10.359 12.574 -7.896 1.00 63.97 84 MET A C 1
ATOM 659 O O . MET A 1 84 ? 10.205 13.588 -7.212 1.00 63.97 84 MET A O 1
ATOM 663 N N . ALA A 1 85 ? 9.405 12.160 -8.742 1.00 70.38 85 ALA A N 1
ATOM 664 C CA . ALA A 1 85 ? 8.141 12.886 -8.866 1.00 70.38 85 ALA A CA 1
ATOM 665 C C . ALA A 1 85 ? 7.281 12.791 -7.604 1.00 70.38 85 ALA A C 1
ATOM 667 O O . ALA A 1 85 ? 6.564 13.746 -7.307 1.00 70.38 85 ALA A O 1
ATOM 668 N N . PHE A 1 86 ? 7.357 11.698 -6.833 1.00 77.06 86 PHE A N 1
ATOM 669 C CA . PHE A 1 86 ? 6.587 11.590 -5.591 1.00 77.06 86 PHE A CA 1
ATOM 670 C C . PHE A 1 86 ? 7.003 12.666 -4.584 1.00 77.06 86 PHE A C 1
ATOM 672 O O . PHE A 1 86 ? 6.146 13.343 -4.018 1.00 77.06 86 PHE A O 1
ATOM 679 N N . TRP A 1 87 ? 8.307 12.879 -4.404 1.00 82.50 87 TRP A N 1
ATOM 680 C CA . TRP A 1 87 ? 8.822 13.877 -3.464 1.00 82.50 87 TRP A CA 1
ATOM 681 C C . TRP A 1 87 ? 8.490 15.306 -3.901 1.00 82.50 87 TRP A C 1
ATOM 683 O O . TRP A 1 87 ? 8.070 16.111 -3.070 1.00 82.50 87 TRP A O 1
ATOM 693 N N . GLY A 1 88 ? 8.541 15.591 -5.207 1.00 84.19 88 GLY A N 1
ATOM 694 C CA . GLY A 1 88 ? 8.054 16.857 -5.760 1.00 84.19 88 GLY A CA 1
ATOM 695 C C . GLY A 1 88 ? 6.557 17.087 -5.505 1.00 84.19 88 GLY A C 1
ATOM 696 O O . GLY A 1 88 ? 6.160 18.167 -5.062 1.00 84.19 88 GLY A O 1
ATOM 697 N N . ILE A 1 89 ? 5.720 16.061 -5.707 1.00 84.69 89 ILE A N 1
ATOM 698 C CA . ILE A 1 89 ? 4.280 16.105 -5.396 1.00 84.69 89 ILE A CA 1
ATOM 699 C C . ILE A 1 89 ? 4.053 16.308 -3.893 1.00 84.69 89 ILE A C 1
ATOM 701 O O . ILE A 1 89 ? 3.175 17.076 -3.501 1.00 84.69 89 ILE A O 1
ATOM 705 N N . TRP A 1 90 ? 4.843 15.652 -3.044 1.00 88.38 90 TRP A N 1
ATOM 706 C CA . TRP A 1 90 ? 4.742 15.768 -1.593 1.00 88.38 90 TRP A CA 1
ATOM 707 C C . TRP A 1 90 ? 5.076 17.180 -1.104 1.00 88.38 90 TRP A C 1
ATOM 709 O O . TRP A 1 90 ? 4.313 17.760 -0.333 1.00 88.38 90 TRP A O 1
ATOM 719 N N . VAL A 1 91 ? 6.163 17.773 -1.605 1.00 91.12 91 VAL A N 1
ATOM 720 C CA . VAL A 1 91 ? 6.528 19.173 -1.337 1.00 91.12 91 VAL A CA 1
ATOM 721 C C . VAL A 1 91 ? 5.402 20.116 -1.772 1.00 91.12 91 VAL A C 1
ATOM 723 O O . VAL A 1 91 ? 4.962 20.941 -0.971 1.00 91.12 91 VAL A O 1
ATOM 726 N N . ALA A 1 92 ? 4.867 19.949 -2.986 1.00 89.56 92 ALA A N 1
ATOM 727 C CA . ALA A 1 92 ? 3.751 20.759 -3.479 1.00 89.56 92 ALA A CA 1
ATOM 728 C C . ALA A 1 92 ? 2.476 20.588 -2.628 1.00 89.56 92 ALA A C 1
ATOM 730 O O . ALA A 1 92 ? 1.759 21.554 -2.361 1.00 89.56 92 ALA A O 1
ATOM 731 N N . PHE A 1 93 ? 2.197 19.372 -2.149 1.00 91.38 93 PHE A N 1
ATOM 732 C CA . PHE A 1 93 ? 1.095 19.114 -1.226 1.00 91.38 93 PHE A CA 1
ATOM 733 C C . PHE A 1 93 ? 1.279 19.860 0.100 1.00 91.38 93 PHE A C 1
ATOM 735 O O . PHE A 1 93 ? 0.329 20.488 0.565 1.00 91.38 93 PHE A O 1
ATOM 742 N N . LEU A 1 94 ? 2.478 19.852 0.691 1.00 93.06 94 LEU A N 1
ATOM 743 C CA . LEU A 1 94 ? 2.758 20.608 1.916 1.00 93.06 94 LEU A CA 1
ATOM 744 C C . LEU A 1 94 ? 2.518 22.110 1.711 1.00 93.06 94 LEU A C 1
ATOM 746 O O . LEU A 1 94 ? 1.901 22.751 2.562 1.00 93.06 94 LEU A O 1
ATOM 750 N N . GLU A 1 95 ? 2.916 22.654 0.561 1.00 92.62 95 GLU A N 1
ATOM 751 C CA . GLU A 1 95 ? 2.650 24.056 0.222 1.00 92.62 95 GLU A CA 1
ATOM 752 C C . GLU A 1 95 ? 1.152 24.339 0.039 1.00 92.62 95 GLU A C 1
ATOM 754 O O . GLU A 1 95 ? 0.644 25.346 0.534 1.00 92.62 95 GLU A O 1
ATOM 759 N N . SER A 1 96 ? 0.394 23.404 -0.551 1.00 94.06 96 SER A N 1
ATOM 760 C CA . SER A 1 96 ? -1.070 23.519 -0.683 1.00 94.06 96 SER A CA 1
ATOM 761 C C . SER A 1 96 ? -1.805 23.608 0.663 1.00 94.06 96 SER A C 1
ATOM 763 O O . SER A 1 96 ? -2.933 24.094 0.732 1.00 94.06 96 SER A O 1
ATOM 765 N N . LYS A 1 97 ? -1.168 23.165 1.756 1.00 93.00 97 LYS A N 1
ATOM 766 C CA . LYS A 1 97 ? -1.695 23.258 3.126 1.00 93.00 97 LYS A CA 1
ATOM 767 C C . LYS A 1 97 ? -1.440 24.623 3.777 1.00 93.00 97 LYS A C 1
ATOM 769 O O . LYS A 1 97 ? -1.787 24.792 4.944 1.00 93.00 97 LYS A O 1
ATOM 774 N N . GLY A 1 98 ? -0.862 25.578 3.044 1.00 88.25 98 GLY A N 1
ATOM 775 C CA . GLY A 1 98 ? -0.539 26.921 3.527 1.00 88.25 98 GLY A CA 1
ATOM 776 C C . GLY A 1 98 ? 0.867 27.053 4.116 1.00 88.25 98 GLY A C 1
ATOM 777 O O . GLY A 1 98 ? 1.170 28.079 4.719 1.00 88.25 98 GLY A O 1
ATOM 778 N N . ALA A 1 99 ? 1.722 26.035 3.971 1.00 87.56 99 ALA A N 1
ATOM 779 C CA . ALA A 1 99 ? 3.126 26.137 4.356 1.00 87.56 99 ALA A CA 1
ATOM 780 C C . ALA A 1 99 ? 3.935 26.853 3.262 1.00 87.56 99 ALA A C 1
ATOM 782 O O . ALA A 1 99 ? 3.788 26.550 2.083 1.00 87.56 99 ALA A O 1
ATOM 783 N N . SER A 1 100 ? 4.847 27.744 3.650 1.00 91.56 100 SER A N 1
ATOM 784 C CA . SER A 1 100 ? 5.892 28.249 2.751 1.00 91.56 100 SER A CA 1
ATOM 785 C C . SER A 1 100 ? 7.179 27.488 3.039 1.00 91.56 100 SER A C 1
ATOM 787 O O . SER A 1 100 ? 7.871 27.797 4.009 1.00 91.56 100 SER A O 1
ATOM 789 N N . LEU A 1 101 ? 7.479 26.467 2.234 1.00 91.38 101 LEU A N 1
ATOM 790 C CA . LEU A 1 101 ? 8.688 25.669 2.427 1.00 91.38 101 LEU A CA 1
ATOM 791 C C . LEU A 1 101 ? 9.927 26.441 1.960 1.00 91.38 101 LEU A C 1
ATOM 793 O O . LEU A 1 101 ? 9.977 26.928 0.829 1.00 91.38 101 LEU A O 1
ATOM 797 N N . SER A 1 102 ? 10.944 26.530 2.818 1.00 94.75 102 SER A N 1
ATOM 798 C CA . SER A 1 102 ? 12.228 27.138 2.462 1.00 94.75 102 SER A CA 1
ATOM 799 C C . SER A 1 102 ? 12.985 26.290 1.434 1.00 94.75 102 SER A C 1
ATOM 801 O O . SER A 1 102 ? 12.733 25.092 1.286 1.00 94.75 102 SER A O 1
ATOM 803 N N . GLY A 1 103 ? 13.962 26.896 0.750 1.00 92.38 103 GLY A N 1
ATOM 804 C CA . GLY A 1 103 ? 14.853 26.164 -0.159 1.00 92.38 103 GLY A CA 1
ATOM 805 C C . GLY A 1 103 ? 15.541 24.976 0.524 1.00 92.38 103 GLY A C 1
ATOM 806 O O . GLY A 1 103 ? 15.583 23.887 -0.042 1.00 92.38 103 GLY A O 1
ATOM 807 N N . ASP A 1 104 ? 15.969 25.149 1.778 1.00 93.69 104 ASP A N 1
ATOM 808 C CA . ASP A 1 104 ? 16.587 24.082 2.572 1.00 93.69 104 ASP A CA 1
ATOM 809 C C . ASP A 1 104 ? 15.615 22.934 2.875 1.00 93.69 104 ASP A C 1
ATOM 811 O O . ASP A 1 104 ? 15.997 21.767 2.811 1.00 93.69 104 ASP A O 1
ATOM 815 N N . GLN A 1 105 ? 14.346 23.240 3.173 1.00 91.31 105 GLN A N 1
ATOM 816 C CA . GLN A 1 105 ? 13.324 22.220 3.429 1.00 91.31 105 GLN A CA 1
ATOM 817 C C . GLN A 1 105 ? 13.005 21.412 2.170 1.00 91.31 105 GLN A C 1
ATOM 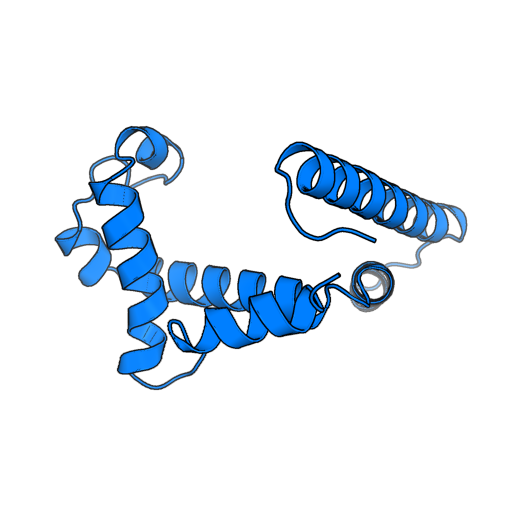819 O O . GLN A 1 105 ? 12.871 20.192 2.249 1.00 91.31 105 GLN A O 1
ATOM 824 N N . LYS A 1 106 ? 12.920 22.070 1.009 1.00 91.38 106 LYS A N 1
ATOM 825 C CA . LYS A 1 106 ? 12.729 21.390 -0.281 1.00 91.38 106 LYS A CA 1
ATOM 826 C C . LYS A 1 106 ? 13.927 20.496 -0.605 1.00 91.38 106 LYS A C 1
ATOM 828 O O . LYS A 1 106 ? 13.751 19.303 -0.828 1.00 91.38 106 LYS A O 1
ATOM 833 N N . GLY A 1 107 ? 15.143 21.031 -0.479 1.00 87.75 107 GLY A N 1
ATOM 834 C CA . GLY A 1 107 ? 16.371 20.262 -0.696 1.00 87.75 107 GLY A CA 1
ATOM 835 C C . GLY A 1 107 ? 16.554 19.093 0.283 1.00 87.75 107 GLY A C 1
ATOM 836 O O . GLY A 1 107 ? 17.182 18.093 -0.064 1.00 87.75 107 GLY A O 1
ATOM 837 N N . ALA A 1 108 ? 16.005 19.176 1.499 1.00 90.75 108 ALA A N 1
ATOM 838 C CA . ALA A 1 108 ? 15.994 18.059 2.442 1.00 90.75 108 ALA A CA 1
ATOM 839 C C . ALA A 1 108 ? 15.059 16.922 1.995 1.00 90.75 108 ALA A C 1
ATOM 841 O O . ALA A 1 108 ? 15.439 15.756 2.112 1.00 90.75 108 ALA A O 1
ATOM 842 N N . TRP A 1 109 ? 13.876 17.243 1.458 1.00 88.88 109 TRP A N 1
ATOM 843 C CA . TRP A 1 109 ? 12.966 16.246 0.882 1.00 88.88 109 TRP A CA 1
ATOM 844 C C . TRP A 1 109 ? 13.562 15.570 -0.352 1.00 88.88 109 TRP A C 1
ATOM 846 O O . TRP A 1 109 ? 13.490 14.346 -0.448 1.00 88.88 109 TRP A O 1
ATOM 856 N N . ASP A 1 110 ? 14.227 16.329 -1.225 1.00 84.81 110 ASP A N 1
ATOM 857 C CA . ASP A 1 110 ? 14.923 15.771 -2.391 1.00 84.81 110 ASP A CA 1
ATOM 858 C C . ASP A 1 110 ? 16.005 14.769 -1.962 1.00 84.81 110 ASP A C 1
ATOM 860 O O . ASP A 1 110 ? 16.025 13.630 -2.425 1.00 84.81 110 ASP A O 1
ATOM 864 N N . LYS A 1 111 ? 16.859 15.148 -0.997 1.00 85.38 111 LYS A N 1
ATOM 865 C CA . LYS A 1 111 ? 17.896 14.255 -0.447 1.00 85.38 111 LYS A CA 1
ATOM 866 C C . LYS A 1 111 ? 17.313 12.998 0.194 1.00 85.38 111 LYS A C 1
ATOM 868 O O . LYS A 1 111 ? 17.891 11.921 0.056 1.00 85.38 111 LYS A O 1
ATOM 873 N N . LEU A 1 112 ? 16.202 13.130 0.921 1.00 83.69 112 LEU A N 1
ATOM 874 C CA . LEU A 1 112 ? 15.517 11.989 1.522 1.00 83.69 112 LEU A CA 1
ATOM 875 C C . LEU A 1 112 ? 15.005 11.034 0.440 1.00 83.69 112 LEU A C 1
ATOM 877 O O . LEU A 1 112 ? 15.183 9.825 0.573 1.00 83.69 112 LEU A O 1
ATOM 881 N N . GLY A 1 113 ? 14.447 11.574 -0.643 1.00 82.19 113 GLY A N 1
ATOM 882 C CA . GLY A 1 113 ? 14.004 10.787 -1.782 1.00 82.19 113 GLY A CA 1
ATOM 883 C C . GLY A 1 113 ? 15.129 10.058 -2.501 1.00 82.19 113 GLY A C 1
ATOM 884 O O . GLY A 1 113 ? 15.009 8.864 -2.761 1.00 82.19 113 GLY A O 1
ATOM 885 N N . THR A 1 114 ? 16.256 10.733 -2.742 1.00 81.56 114 THR A N 1
ATOM 886 C CA . THR A 1 114 ? 17.454 10.100 -3.313 1.00 81.56 114 THR A CA 1
ATOM 887 C C . THR A 1 114 ? 17.936 8.939 -2.448 1.00 81.56 114 THR A C 1
ATOM 889 O O . THR A 1 114 ? 18.131 7.840 -2.959 1.00 81.56 114 THR A O 1
ATOM 892 N N . ARG A 1 115 ? 18.065 9.149 -1.132 1.00 80.44 115 ARG A N 1
ATOM 893 C CA . ARG A 1 115 ? 18.541 8.104 -0.217 1.00 80.44 115 ARG A CA 1
ATOM 894 C C . ARG A 1 115 ? 17.571 6.929 -0.119 1.00 80.44 115 ARG A C 1
ATOM 896 O O . ARG A 1 115 ? 18.006 5.788 -0.009 1.00 80.44 115 ARG A O 1
ATOM 903 N N . PHE A 1 116 ? 16.267 7.199 -0.145 1.00 81.31 116 PHE A N 1
ATOM 904 C CA . PHE A 1 116 ? 15.258 6.146 -0.175 1.00 81.31 116 PHE A CA 1
ATOM 905 C C . PHE A 1 116 ? 15.419 5.267 -1.421 1.00 81.31 116 PHE A C 1
ATOM 907 O O . PHE A 1 116 ? 15.483 4.047 -1.277 1.00 81.31 116 PHE A O 1
ATOM 914 N N . ASN A 1 117 ? 15.566 5.878 -2.604 1.00 79.31 117 ASN A N 1
ATOM 915 C CA . ASN A 1 117 ? 15.797 5.139 -3.843 1.00 79.31 117 ASN A CA 1
ATOM 916 C C . ASN A 1 117 ? 17.083 4.307 -3.755 1.00 79.31 117 ASN A C 1
ATOM 918 O O . ASN A 1 117 ? 17.053 3.110 -4.005 1.00 79.31 117 ASN A O 1
ATOM 922 N N . GLU A 1 118 ? 18.205 4.906 -3.343 1.00 83.62 118 GLU A N 1
ATOM 923 C CA . GLU A 1 118 ? 19.491 4.201 -3.213 1.00 83.62 118 GLU A CA 1
ATOM 924 C C . GLU A 1 118 ? 19.380 2.944 -2.334 1.00 83.62 118 GLU A C 1
ATOM 926 O O . GLU A 1 118 ? 19.820 1.863 -2.730 1.00 83.62 118 GLU A O 1
ATOM 931 N N . GLU A 1 119 ? 18.745 3.060 -1.165 1.00 81.12 119 GLU A N 1
ATOM 932 C CA . GLU A 1 119 ? 18.525 1.929 -0.259 1.00 81.12 119 GLU A CA 1
ATOM 933 C C . GLU A 1 119 ? 17.566 0.893 -0.863 1.00 81.12 119 GLU A C 1
ATOM 935 O O . GLU A 1 119 ? 17.805 -0.312 -0.750 1.00 81.12 119 GLU A O 1
ATOM 940 N N . ALA A 1 120 ? 16.502 1.331 -1.543 1.00 76.31 120 ALA A N 1
ATOM 941 C CA . ALA A 1 120 ? 15.572 0.436 -2.224 1.00 76.31 120 ALA A CA 1
ATOM 942 C C . ALA A 1 120 ? 16.282 -0.377 -3.320 1.00 76.31 120 ALA A C 1
ATOM 944 O O . ALA A 1 120 ? 16.173 -1.606 -3.337 1.00 76.31 120 ALA A O 1
ATOM 945 N N . GLN A 1 121 ? 17.075 0.272 -4.177 1.00 76.88 121 GLN A N 1
ATOM 946 C CA . GLN A 1 121 ? 17.848 -0.399 -5.226 1.00 76.88 121 GLN A CA 1
ATOM 947 C C . GLN A 1 121 ? 18.907 -1.341 -4.633 1.00 76.88 121 GLN A C 1
ATOM 949 O O . GLN A 1 121 ? 19.072 -2.463 -5.116 1.00 76.88 121 GLN A O 1
ATOM 954 N N . ALA A 1 122 ? 19.571 -0.950 -3.539 1.00 78.75 122 ALA A N 1
ATOM 955 C CA . ALA A 1 122 ? 20.523 -1.813 -2.839 1.00 78.75 122 ALA A CA 1
ATOM 956 C C . ALA A 1 122 ? 19.858 -3.078 -2.262 1.00 78.75 122 ALA A C 1
ATOM 958 O O . ALA A 1 122 ? 20.415 -4.177 -2.368 1.00 78.75 122 ALA A O 1
ATOM 959 N N . GLN A 1 123 ? 18.652 -2.964 -1.689 1.00 72.88 123 GLN A N 1
ATOM 960 C CA . GLN A 1 123 ? 17.884 -4.128 -1.230 1.00 72.88 123 GLN A CA 1
ATOM 961 C C . GLN A 1 123 ? 17.437 -5.011 -2.4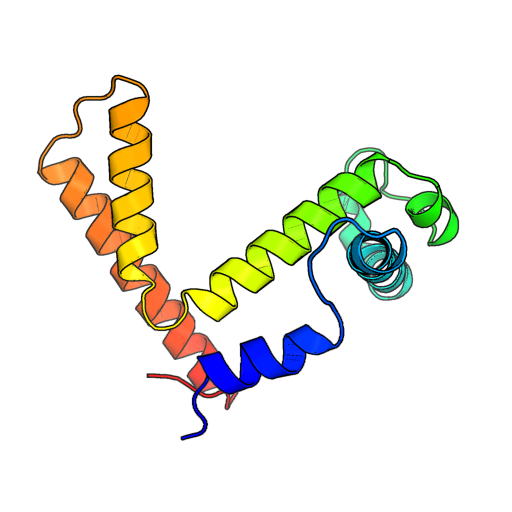00 1.00 72.88 123 GLN A C 1
ATOM 963 O O . GLN A 1 123 ? 17.566 -6.234 -2.318 1.00 72.88 123 GLN A O 1
ATOM 968 N N . LEU A 1 124 ? 16.963 -4.423 -3.504 1.00 68.56 124 LEU A N 1
ATOM 969 C CA . LEU A 1 124 ? 16.596 -5.173 -4.710 1.00 68.56 124 LEU A CA 1
ATOM 970 C C . LEU A 1 124 ? 17.789 -5.983 -5.237 1.00 68.56 124 LEU A C 1
ATOM 972 O O . LEU A 1 124 ? 17.662 -7.193 -5.443 1.00 68.56 124 LEU A O 1
ATOM 976 N N . ALA A 1 125 ? 18.969 -5.364 -5.339 1.00 77.88 125 ALA A N 1
ATOM 977 C CA . ALA A 1 125 ? 20.202 -6.038 -5.740 1.00 77.88 125 ALA A CA 1
ATOM 978 C C . ALA A 1 125 ? 20.564 -7.200 -4.798 1.00 77.88 125 ALA A C 1
ATOM 980 O O . ALA A 1 125 ? 20.847 -8.309 -5.257 1.00 77.88 125 ALA A O 1
ATOM 981 N N . LYS A 1 126 ? 20.485 -6.987 -3.477 1.00 82.38 126 LYS A N 1
ATOM 982 C CA . LYS A 1 126 ? 20.749 -8.021 -2.460 1.00 82.38 126 LYS A CA 1
ATOM 983 C C . LYS A 1 126 ? 19.831 -9.240 -2.594 1.00 82.38 126 LYS A C 1
ATOM 985 O O . LYS A 1 126 ? 20.254 -10.359 -2.311 1.00 82.38 126 LYS A O 1
ATOM 990 N N . HIS A 1 127 ? 18.587 -9.032 -3.013 1.00 69.56 127 HIS A N 1
ATOM 991 C CA . HIS A 1 127 ? 17.599 -10.094 -3.193 1.00 69.56 127 HIS A CA 1
ATOM 992 C C . HIS A 1 127 ? 17.598 -10.708 -4.604 1.00 69.56 127 HIS A C 1
ATOM 994 O O . HIS A 1 127 ? 16.745 -11.544 -4.896 1.00 69.56 127 HIS A O 1
ATOM 1000 N N . GLY A 1 128 ? 18.547 -10.332 -5.473 1.00 75.69 128 GLY A N 1
ATOM 1001 C CA . GLY A 1 128 ? 18.611 -10.815 -6.857 1.00 75.69 128 GLY A CA 1
ATOM 1002 C C . GLY A 1 128 ? 17.449 -10.318 -7.722 1.00 75.69 128 GLY A C 1
ATOM 1003 O O . GLY A 1 128 ? 17.130 -10.930 -8.741 1.00 75.69 128 GLY A O 1
ATOM 1004 N N . LEU A 1 129 ? 16.798 -9.233 -7.300 1.00 59.56 129 LEU A N 1
ATOM 1005 C CA . LEU A 1 129 ? 15.685 -8.615 -8.003 1.00 59.56 129 LEU A CA 1
ATOM 1006 C C . LEU A 1 129 ? 16.200 -7.539 -8.980 1.00 59.56 129 LEU A C 1
ATOM 1008 O O . LEU A 1 129 ? 17.302 -7.003 -8.804 1.00 59.56 129 LEU A O 1
ATOM 1012 N N . PRO A 1 130 ? 15.428 -7.219 -10.033 1.00 66.56 130 PRO A N 1
ATOM 1013 C CA . PRO A 1 130 ? 15.779 -6.147 -10.960 1.00 66.56 130 PRO A CA 1
ATOM 1014 C C . PRO A 1 130 ? 15.949 -4.797 -10.235 1.00 66.56 130 PRO A C 1
ATOM 1016 O O . PRO A 1 130 ? 15.126 -4.456 -9.390 1.00 66.56 130 PRO A O 1
ATOM 1019 N N . HIS A 1 131 ? 17.011 -4.057 -10.564 1.00 72.00 131 HIS A N 1
ATOM 1020 C CA . HIS A 1 131 ? 17.394 -2.769 -9.966 1.00 72.00 131 HIS A CA 1
ATOM 1021 C C . HIS A 1 131 ? 18.055 -1.865 -11.023 1.00 72.00 131 HIS A C 1
ATOM 1023 O O . HIS A 1 131 ? 18.572 -2.383 -12.019 1.00 72.00 131 HIS A O 1
ATOM 1029 N N . THR A 1 132 ? 18.051 -0.547 -10.804 1.00 57.81 132 THR A N 1
ATOM 1030 C CA . THR A 1 132 ? 18.706 0.470 -11.656 1.00 57.81 132 THR A CA 1
ATOM 1031 C C . THR A 1 132 ? 19.329 1.577 -10.834 1.00 57.81 132 THR A C 1
ATOM 1033 O O . THR A 1 132 ? 18.618 2.070 -9.931 1.00 57.81 132 THR A O 1
#

Radius of gyration: 18.03 Å; chains: 1; bounding box: 38×45×36 Å

InterPro domains:
  IPR000971 Globin [PF00042] (29-85)
  IPR000971 Globin [PS01033] (1-125)
  IPR009050 Globin-like superfamily [SSF46458] (3-117)
  IPR012085 Globin, nematode [PIRSF002026] (2-132)
  IPR012292 Globin/Protoglobin [G3DSA:1.10.490.10] (1-85)
  IPR012292 Globin/Protoglobin [G3DSA:1.10.490.10] (86-132)
  IPR044399 Myoglobin-like, M family globin domain [cd01040] (21-119)

pLDDT: mean 87.72, std 10.09, range [47.09, 98.44]

Organism: Trichostrongylus colubriformis (NCBI:txid6319)